Protein AF-A0A2D7EWI1-F1 (afdb_monomer_lite)

Radius of gyration: 13.29 Å; chains: 1; bounding box: 33×25×35 Å

Structure (mmCIF, N/CA/C/O backbone):
data_AF-A0A2D7EWI1-F1
#
_entry.id   AF-A0A2D7EWI1-F1
#
loop_
_atom_site.group_PDB
_atom_site.id
_atom_site.type_symbol
_atom_site.label_atom_id
_atom_site.label_alt_id
_atom_site.label_comp_id
_atom_site.label_asym_id
_atom_site.label_entity_id
_atom_site.label_seq_id
_atom_site.pdbx_PDB_ins_code
_atom_site.Cartn_x
_atom_site.Cartn_y
_atom_site.Cartn_z
_atom_site.occupancy
_atom_site.B_iso_or_equiv
_atom_site.auth_seq_id
_atom_site.auth_comp_id
_atom_site.auth_asym_id
_atom_site.auth_atom_id
_atom_site.pdbx_PDB_model_num
ATOM 1 N N . MET A 1 1 ? 2.884 6.087 19.346 1.00 45.12 1 MET A N 1
ATOM 2 C CA . MET A 1 1 ? 3.635 4.880 18.924 1.00 45.12 1 MET A CA 1
ATOM 3 C C . MET A 1 1 ? 3.061 3.555 19.449 1.00 45.12 1 MET A C 1
ATOM 5 O O . MET A 1 1 ? 2.679 2.747 18.622 1.00 45.12 1 MET A O 1
ATOM 9 N N . LYS A 1 2 ? 2.910 3.305 20.767 1.00 43.09 2 LYS A N 1
ATOM 10 C CA . LYS A 1 2 ? 2.440 1.984 21.276 1.00 43.09 2 LYS A CA 1
ATOM 11 C C . LYS A 1 2 ? 1.027 1.533 20.835 1.00 43.09 2 LYS A C 1
ATOM 13 O O . LYS A 1 2 ? 0.786 0.336 20.799 1.00 43.09 2 LYS A O 1
ATOM 18 N N . ARG A 1 3 ? 0.102 2.448 20.503 1.00 46.84 3 ARG A N 1
ATOM 19 C CA . ARG A 1 3 ? -1.271 2.098 20.063 1.00 46.84 3 ARG A CA 1
ATOM 20 C C . ARG A 1 3 ? -1.406 1.804 18.562 1.00 46.84 3 ARG A C 1
ATOM 22 O O . ARG A 1 3 ? -2.269 1.018 18.202 1.00 46.84 3 ARG A O 1
ATOM 29 N N . ALA A 1 4 ? -0.554 2.394 17.722 1.00 47.19 4 ALA A N 1
ATOM 30 C CA . ALA A 1 4 ? -0.549 2.191 16.268 1.00 47.19 4 ALA A CA 1
ATOM 31 C C . ALA A 1 4 ? -0.240 0.731 15.902 1.00 47.19 4 ALA A C 1
ATOM 33 O O . ALA A 1 4 ? -0.958 0.108 15.125 1.00 47.19 4 ALA A O 1
ATOM 34 N N . ASN A 1 5 ? 0.791 0.175 16.553 1.00 48.09 5 ASN A N 1
ATOM 35 C CA . ASN A 1 5 ? 1.219 -1.211 16.367 1.00 48.09 5 ASN A CA 1
ATOM 36 C C . ASN A 1 5 ? 0.082 -2.192 16.699 1.00 48.09 5 ASN A C 1
ATOM 38 O O . ASN A 1 5 ? -0.230 -3.050 15.888 1.00 48.09 5 ASN A O 1
ATOM 42 N N . GLY A 1 6 ? -0.620 -1.992 17.823 1.00 52.91 6 GLY A N 1
ATOM 43 C CA . GLY A 1 6 ? -1.714 -2.879 18.234 1.00 52.91 6 GLY A CA 1
ATOM 44 C C . GLY A 1 6 ? -2.932 -2.867 17.305 1.00 52.91 6 GLY A C 1
ATOM 45 O O . GLY A 1 6 ? -3.653 -3.859 17.258 1.00 52.91 6 GLY A O 1
ATOM 46 N N . PHE A 1 7 ? -3.159 -1.782 16.554 1.00 59.81 7 PHE A N 1
ATOM 47 C CA . PHE A 1 7 ? -4.254 -1.716 15.585 1.00 59.81 7 PHE A CA 1
ATOM 48 C C . PHE A 1 7 ? -3.982 -2.633 14.388 1.00 59.81 7 PHE A C 1
ATOM 50 O O . PHE A 1 7 ? -4.797 -3.496 14.097 1.00 59.81 7 PHE A O 1
ATOM 57 N N . CYS A 1 8 ? -2.823 -2.515 13.739 1.00 54.72 8 CYS A N 1
ATOM 58 C CA . CYS A 1 8 ? -2.522 -3.324 12.554 1.00 54.72 8 CYS A CA 1
ATOM 59 C C . CYS A 1 8 ? -2.079 -4.753 12.909 1.00 54.72 8 CYS A C 1
ATOM 61 O O . CYS A 1 8 ? -2.538 -5.695 12.268 1.00 54.72 8 CYS A O 1
ATOM 63 N N . GLU A 1 9 ? -1.273 -4.940 13.963 1.00 58.38 9 GLU A N 1
ATOM 64 C CA . GLU A 1 9 ? -0.846 -6.276 14.416 1.00 58.38 9 GLU A CA 1
ATOM 65 C C . GLU A 1 9 ? -2.040 -7.108 14.913 1.00 58.38 9 GLU A C 1
ATOM 67 O O . GLU A 1 9 ? -2.114 -8.297 14.630 1.00 58.38 9 GLU A O 1
ATOM 72 N N . GLY A 1 10 ? -3.003 -6.492 15.614 1.00 57.97 10 GLY A N 1
ATOM 73 C CA . GLY A 1 10 ? -4.180 -7.192 16.144 1.00 57.97 10 GLY A CA 1
ATOM 74 C C . GLY A 1 10 ? -5.346 -7.330 15.160 1.00 57.97 10 GLY A C 1
ATOM 75 O O . GLY A 1 10 ? -6.166 -8.231 15.312 1.00 57.97 10 GLY A O 1
ATOM 76 N N . PHE A 1 11 ? -5.458 -6.441 14.167 1.00 62.31 11 PHE A N 1
ATOM 77 C CA . PHE A 1 11 ? -6.562 -6.462 13.200 1.00 62.31 11 PHE A CA 1
ATOM 78 C C . PHE A 1 11 ? -6.212 -7.189 11.902 1.00 62.31 11 PHE A C 1
ATOM 80 O O . PHE A 1 11 ? -7.108 -7.780 11.300 1.00 62.31 11 PHE A O 1
ATOM 87 N N . LEU A 1 12 ? -4.957 -7.132 11.449 1.00 63.66 12 LEU A N 1
ATOM 88 C CA . LEU A 1 12 ? -4.524 -7.716 10.173 1.00 63.66 12 LEU A CA 1
ATOM 89 C C . LEU A 1 12 ? -3.523 -8.867 10.342 1.00 63.66 12 LEU A C 1
ATOM 91 O O . LEU A 1 12 ? -3.285 -9.567 9.369 1.00 63.66 12 LEU A O 1
ATOM 95 N N . GLU A 1 13 ? -2.969 -9.078 11.543 1.00 69.38 13 GLU A N 1
ATOM 96 C CA . GLU A 1 13 ? -1.981 -10.135 11.841 1.00 69.38 13 GLU A CA 1
ATOM 97 C C . GLU A 1 13 ? -0.705 -10.068 10.972 1.00 69.38 13 GLU A C 1
ATOM 99 O O . GLU A 1 13 ? -0.020 -11.068 10.765 1.00 69.38 13 GLU A O 1
ATOM 104 N N . LEU A 1 14 ? -0.351 -8.874 10.479 1.00 69.06 14 LEU A N 1
ATOM 105 C CA . LEU A 1 14 ? 0.790 -8.673 9.577 1.00 69.06 14 LEU A CA 1
ATOM 106 C C . LEU A 1 14 ? 2.075 -8.265 10.310 1.00 69.06 14 LEU A C 1
ATOM 108 O O . LEU A 1 14 ? 2.021 -7.454 11.243 1.00 69.06 14 LEU A O 1
ATOM 112 N N . PRO A 1 15 ? 3.251 -8.742 9.855 1.00 70.94 15 PRO A N 1
ATOM 113 C CA . PRO A 1 15 ? 4.535 -8.284 10.367 1.00 70.94 15 PRO A CA 1
ATOM 114 C C . PRO A 1 15 ? 4.872 -6.867 9.874 1.00 70.94 15 PRO A C 1
ATOM 116 O O . PRO A 1 15 ? 4.549 -6.475 8.753 1.00 70.94 15 PRO A O 1
ATOM 119 N N . ILE A 1 16 ? 5.587 -6.105 10.705 1.00 79.81 16 ILE A N 1
ATOM 120 C CA . ILE A 1 16 ? 6.109 -4.778 10.345 1.00 79.81 16 ILE A CA 1
ATOM 121 C C . ILE A 1 16 ? 7.406 -4.933 9.554 1.00 79.81 16 ILE A C 1
ATOM 123 O O . ILE A 1 16 ? 8.352 -5.559 10.033 1.00 79.81 16 ILE A O 1
ATOM 127 N N . CYS A 1 17 ? 7.472 -4.307 8.380 1.00 82.25 17 CYS A N 1
ATOM 128 C CA . CYS A 1 17 ? 8.604 -4.412 7.457 1.00 82.25 17 CYS A CA 1
ATOM 129 C C . CYS A 1 17 ? 9.549 -3.208 7.549 1.00 82.25 17 CYS A C 1
ATOM 131 O O . CYS A 1 17 ? 10.763 -3.369 7.453 1.00 82.25 17 CYS A O 1
ATOM 133 N N . ALA A 1 18 ? 9.010 -2.004 7.774 1.00 83.12 18 ALA A N 1
ATOM 134 C CA . ALA A 1 18 ? 9.798 -0.781 7.934 1.00 83.12 18 ALA A CA 1
ATOM 135 C C . ALA A 1 18 ? 9.062 0.286 8.765 1.00 83.12 18 ALA A C 1
ATOM 137 O O . ALA A 1 18 ? 7.852 0.209 8.992 1.00 83.12 18 ALA A O 1
ATOM 138 N N . ARG A 1 19 ? 9.805 1.306 9.218 1.00 83.38 19 ARG A N 1
ATOM 139 C CA . ARG A 1 19 ? 9.284 2.504 9.898 1.00 83.38 19 ARG A CA 1
ATOM 140 C C . ARG A 1 19 ? 10.047 3.744 9.440 1.00 83.38 19 ARG A C 1
ATOM 142 O O . ARG A 1 19 ? 11.269 3.686 9.332 1.00 83.38 19 ARG A O 1
ATOM 149 N N . MET A 1 20 ? 9.344 4.856 9.240 1.00 80.81 20 MET A N 1
ATOM 150 C CA . MET A 1 20 ? 9.940 6.152 8.900 1.00 80.81 20 MET A CA 1
ATOM 151 C C . MET A 1 20 ? 9.133 7.278 9.548 1.00 80.81 20 MET A C 1
ATOM 153 O O . MET A 1 20 ? 7.978 7.452 9.189 1.00 80.81 20 MET A O 1
ATOM 157 N N . ASP A 1 21 ? 9.719 8.024 10.490 1.00 83.75 21 ASP A N 1
ATOM 158 C CA . ASP A 1 21 ? 9.080 9.106 11.261 1.00 83.75 21 ASP A CA 1
ATOM 159 C C . ASP A 1 21 ? 7.645 8.787 11.736 1.00 83.75 21 ASP A C 1
ATOM 161 O O . ASP A 1 21 ? 7.457 8.157 12.780 1.00 83.75 21 ASP A O 1
ATOM 165 N N . THR A 1 22 ? 6.633 9.209 10.970 1.00 80.44 22 THR A N 1
ATOM 166 C CA . THR A 1 22 ? 5.193 9.047 11.236 1.00 80.44 22 THR A CA 1
ATOM 167 C C . THR A 1 22 ? 4.518 7.956 10.391 1.00 80.44 22 THR A C 1
ATOM 169 O O . THR A 1 22 ? 3.293 7.860 10.394 1.00 80.44 22 THR A O 1
ATOM 172 N N . MET A 1 23 ? 5.290 7.131 9.678 1.00 81.25 23 MET A N 1
ATOM 173 C CA . MET A 1 23 ? 4.828 6.077 8.770 1.00 81.25 23 MET A CA 1
ATOM 174 C C . MET A 1 23 ? 5.293 4.691 9.234 1.00 81.25 23 MET A C 1
ATOM 176 O O . MET A 1 23 ? 6.457 4.492 9.603 1.00 81.25 23 MET A O 1
ATOM 180 N N . THR A 1 24 ? 4.391 3.709 9.187 1.00 84.88 24 THR A N 1
ATOM 181 C CA . THR A 1 24 ? 4.710 2.285 9.395 1.00 84.88 24 THR A CA 1
ATOM 182 C C . THR A 1 24 ? 4.285 1.468 8.178 1.00 84.88 24 THR A C 1
ATOM 184 O O . THR A 1 24 ? 3.176 1.647 7.679 1.00 84.88 24 THR A O 1
ATOM 187 N N . PHE A 1 25 ? 5.166 0.569 7.735 1.00 79.38 25 PHE A N 1
ATOM 188 C CA . PHE A 1 25 ? 4.992 -0.238 6.527 1.00 79.38 25 PHE A CA 1
ATOM 189 C C . PHE A 1 25 ? 4.805 -1.714 6.883 1.00 79.38 25 PHE A C 1
ATOM 191 O O . PHE A 1 25 ? 5.580 -2.266 7.676 1.00 79.38 25 PHE A O 1
ATOM 198 N N . PHE A 1 26 ? 3.812 -2.348 6.262 1.00 81.69 26 PHE A N 1
ATOM 199 C CA . PHE A 1 26 ? 3.505 -3.775 6.387 1.00 81.69 26 PHE A CA 1
ATOM 200 C C . PHE A 1 26 ? 3.436 -4.415 4.996 1.00 81.69 26 PHE A C 1
ATOM 202 O O . PHE A 1 26 ? 2.958 -3.780 4.055 1.00 81.69 26 PHE A O 1
ATOM 209 N N . SER A 1 27 ? 3.858 -5.676 4.884 1.00 74.06 27 SER A N 1
ATOM 210 C CA . SER A 1 27 ? 3.841 -6.441 3.631 1.00 74.06 27 SER A CA 1
ATOM 211 C C . SER A 1 27 ? 3.174 -7.802 3.807 1.00 74.06 27 SER A C 1
ATOM 213 O O . SER A 1 27 ? 3.360 -8.455 4.836 1.00 74.06 27 SER A O 1
ATOM 215 N N . PHE A 1 28 ? 2.448 -8.245 2.778 1.00 71.44 28 PHE A N 1
ATOM 216 C CA . PHE A 1 28 ? 1.912 -9.611 2.678 1.00 71.44 28 PHE A CA 1
ATOM 217 C C . PHE A 1 28 ? 2.888 -10.609 2.008 1.00 71.44 28 PHE A C 1
ATOM 219 O O . PHE A 1 28 ? 2.616 -11.806 1.964 1.00 71.44 28 PHE A O 1
ATOM 226 N N . GLY A 1 29 ? 4.048 -10.163 1.508 1.00 65.88 29 GLY A N 1
ATOM 227 C CA . GLY A 1 29 ? 5.041 -11.034 0.857 1.00 65.88 29 GLY A CA 1
ATOM 228 C C . GLY A 1 29 ? 4.749 -11.375 -0.617 1.00 65.88 29 GLY A C 1
ATOM 229 O O . GLY A 1 29 ? 3.984 -10.693 -1.295 1.00 65.88 29 GLY A O 1
ATOM 230 N N . SER A 1 30 ? 5.414 -12.415 -1.143 1.00 58.66 30 SER A N 1
ATOM 231 C CA . SER A 1 30 ? 5.647 -12.644 -2.585 1.00 58.66 30 SER A CA 1
ATOM 232 C C . SER A 1 30 ? 4.687 -13.620 -3.298 1.00 58.66 30 SER A C 1
ATOM 234 O O . SER A 1 30 ? 5.036 -14.207 -4.325 1.00 58.66 30 SER A O 1
ATOM 236 N N . HIS A 1 31 ? 3.451 -13.781 -2.821 1.00 57.44 31 HIS A N 1
ATOM 237 C CA . HIS A 1 31 ? 2.441 -14.634 -3.471 1.00 57.44 31 HIS A CA 1
ATOM 238 C C . HIS A 1 31 ? 1.384 -13.809 -4.221 1.00 57.44 31 HIS A C 1
ATOM 240 O O . HIS A 1 31 ? 0.262 -13.668 -3.755 1.00 57.44 31 HIS A O 1
ATOM 246 N N . TYR A 1 32 ? 1.742 -13.283 -5.395 1.00 58.75 32 TYR A N 1
ATOM 247 C CA . TYR A 1 32 ? 1.021 -12.222 -6.124 1.00 58.75 32 TYR A CA 1
ATOM 248 C C . TYR A 1 32 ? -0.517 -12.355 -6.211 1.00 58.75 32 TYR A C 1
ATOM 250 O O . TYR A 1 32 ? -1.230 -11.414 -5.861 1.00 58.75 32 TYR A O 1
ATOM 258 N N . ASP A 1 33 ? -1.047 -13.513 -6.622 1.00 56.28 33 ASP A N 1
ATOM 259 C CA . ASP A 1 33 ? -2.500 -13.680 -6.809 1.00 56.28 33 ASP A CA 1
ATOM 260 C C . ASP A 1 33 ? -3.266 -13.766 -5.478 1.00 56.28 33 ASP A C 1
ATOM 262 O O . ASP A 1 33 ? -4.348 -13.191 -5.338 1.00 56.28 33 ASP A O 1
ATOM 266 N N . PHE A 1 34 ? -2.690 -14.436 -4.475 1.00 62.38 34 PHE A N 1
ATOM 267 C CA . PHE A 1 34 ? -3.242 -14.453 -3.117 1.00 62.38 34 PHE A CA 1
ATOM 268 C C . PHE A 1 34 ? -3.112 -13.075 -2.461 1.00 62.38 34 PHE A C 1
ATOM 270 O O . PHE A 1 34 ? -4.054 -12.600 -1.834 1.00 62.38 34 PHE A O 1
ATOM 277 N N . ALA A 1 35 ? -2.002 -12.385 -2.710 1.00 72.88 35 ALA A N 1
ATOM 278 C CA . ALA A 1 35 ? -1.680 -11.095 -2.126 1.00 72.88 35 ALA A CA 1
ATOM 279 C C . ALA A 1 35 ? -2.626 -9.974 -2.609 1.00 72.88 35 ALA 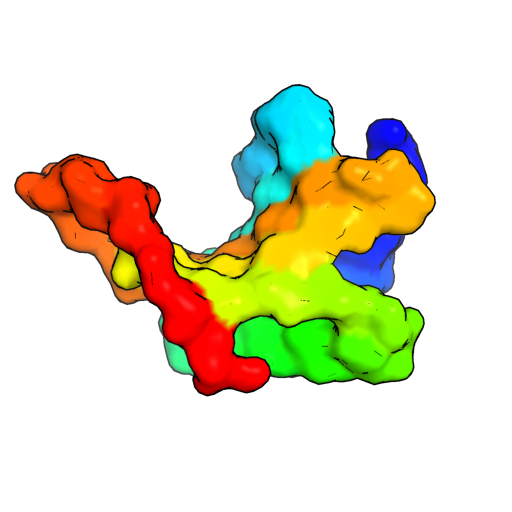A C 1
ATOM 281 O O . ALA A 1 35 ? -3.030 -9.128 -1.814 1.00 72.88 35 ALA A O 1
ATOM 282 N N . ILE A 1 36 ? -3.074 -9.977 -3.876 1.00 82.19 36 ILE A N 1
ATOM 283 C CA . ILE A 1 36 ? -4.113 -9.032 -4.347 1.00 82.19 36 ILE A CA 1
ATOM 284 C C . ILE A 1 36 ? -5.457 -9.283 -3.653 1.00 82.19 36 ILE A C 1
ATOM 286 O O . ILE A 1 36 ? -6.156 -8.330 -3.295 1.00 82.19 36 ILE A O 1
ATOM 290 N N . ALA A 1 37 ? -5.843 -10.549 -3.482 1.00 83.44 37 ALA A N 1
ATOM 291 C CA . ALA A 1 37 ? -7.082 -10.902 -2.796 1.00 83.44 37 ALA A CA 1
ATOM 292 C C . ALA A 1 37 ? -7.032 -10.499 -1.312 1.00 83.44 37 ALA A C 1
ATOM 294 O O . ALA A 1 37 ? -8.010 -9.960 -0.793 1.00 83.44 37 ALA A O 1
ATOM 295 N N . GLU A 1 38 ? -5.885 -10.680 -0.657 1.00 83.12 38 GLU A N 1
ATOM 296 C CA . GLU A 1 38 ? -5.635 -10.216 0.710 1.00 83.12 38 GLU A CA 1
ATOM 297 C C . GLU A 1 38 ? -5.688 -8.691 0.818 1.00 83.12 38 GLU A C 1
ATOM 299 O O . GLU A 1 38 ? -6.323 -8.165 1.733 1.00 83.12 38 GLU A O 1
ATOM 304 N N . LEU A 1 39 ? -5.124 -7.967 -0.154 1.00 88.44 39 LEU A N 1
ATOM 305 C CA . LEU A 1 39 ? -5.192 -6.507 -0.194 1.00 88.44 39 LEU A CA 1
ATOM 306 C C . LEU A 1 39 ? -6.646 -6.020 -0.345 1.00 88.44 39 LEU A C 1
ATOM 308 O O . LEU A 1 39 ? -7.086 -5.127 0.380 1.00 88.44 39 LEU A O 1
ATOM 312 N N . ARG A 1 40 ? -7.443 -6.657 -1.216 1.00 90.50 40 ARG A N 1
ATOM 313 C CA . ARG A 1 40 ? -8.891 -6.386 -1.342 1.00 90.50 40 ARG A CA 1
ATOM 314 C C . ARG A 1 40 ? -9.653 -6.685 -0.054 1.00 90.50 40 ARG A C 1
ATOM 316 O O . ARG A 1 40 ? -10.489 -5.884 0.366 1.00 90.50 40 ARG A O 1
ATOM 323 N N . ALA A 1 41 ? -9.362 -7.815 0.587 1.00 89.31 41 ALA A N 1
ATOM 324 C CA . ALA A 1 41 ? -9.991 -8.197 1.846 1.00 89.31 41 ALA A CA 1
ATOM 325 C C . ALA A 1 41 ? -9.658 -7.197 2.965 1.00 89.31 41 ALA A C 1
ATOM 327 O O . ALA A 1 41 ? -10.558 -6.767 3.689 1.00 89.31 41 ALA A O 1
ATOM 328 N N . ALA A 1 42 ? -8.396 -6.768 3.068 1.00 89.12 42 ALA A N 1
ATOM 329 C CA . ALA A 1 42 ? -7.961 -5.749 4.018 1.00 89.12 42 ALA A CA 1
ATOM 330 C C . ALA A 1 42 ? -8.688 -4.419 3.785 1.00 89.12 42 ALA A C 1
ATOM 332 O O . ALA A 1 42 ? -9.242 -3.861 4.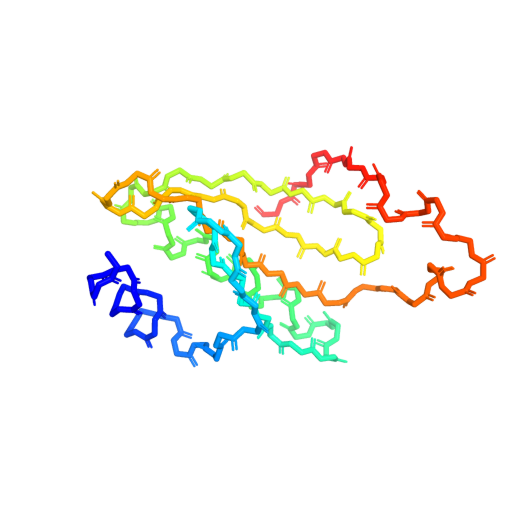733 1.00 89.12 42 ALA A O 1
ATOM 333 N N . LYS A 1 43 ? -8.773 -3.957 2.529 1.00 92.62 43 LYS A N 1
ATOM 334 C CA . LYS A 1 43 ? -9.534 -2.754 2.163 1.00 92.62 43 LYS A CA 1
ATOM 335 C C . LYS A 1 43 ? -10.995 -2.856 2.601 1.00 92.62 43 LYS A C 1
ATOM 337 O O . LYS A 1 43 ? -11.465 -1.992 3.334 1.00 92.62 43 LYS A O 1
ATOM 342 N N . SER A 1 44 ? -11.686 -3.939 2.240 1.00 92.62 44 SER A N 1
ATOM 343 C CA . SER A 1 44 ? -13.091 -4.138 2.618 1.00 92.62 44 SER A CA 1
ATOM 344 C C . SER A 1 44 ? -13.291 -4.160 4.137 1.00 92.62 44 SER A C 1
ATOM 346 O O . SER A 1 44 ? -14.286 -3.629 4.631 1.00 92.62 44 SER A O 1
ATOM 348 N N . LYS A 1 45 ? -12.353 -4.748 4.887 1.00 89.88 45 LYS A N 1
ATOM 349 C CA . LYS A 1 45 ? -12.403 -4.803 6.352 1.00 89.88 45 LYS A CA 1
ATOM 350 C C . LYS A 1 45 ? -12.226 -3.417 6.982 1.00 89.88 45 LYS A C 1
ATOM 352 O O . LYS A 1 45 ? -12.922 -3.100 7.943 1.00 89.88 45 LYS A O 1
ATOM 357 N N . LEU A 1 46 ? -11.315 -2.605 6.442 1.00 90.38 46 LEU A N 1
ATOM 358 C CA . LEU A 1 46 ? -11.045 -1.234 6.887 1.00 90.38 46 LEU A CA 1
ATOM 359 C C . LEU A 1 46 ? -12.223 -0.300 6.573 1.00 90.38 46 LEU A C 1
ATOM 361 O O . LEU A 1 46 ? -12.731 0.375 7.467 1.00 90.38 46 LEU A O 1
ATOM 365 N N . GLU A 1 47 ? -12.724 -0.333 5.339 1.00 90.81 47 GLU A N 1
ATOM 366 C CA . GLU A 1 47 ? -13.899 0.446 4.929 1.00 90.81 47 GLU A CA 1
ATOM 367 C C . GLU A 1 47 ? -15.147 0.031 5.725 1.00 90.81 47 GLU A C 1
ATOM 369 O O . GLU A 1 47 ? -15.933 0.880 6.143 1.00 90.81 47 GLU A O 1
ATOM 374 N N . GLY A 1 48 ? -15.295 -1.265 6.028 1.00 91.00 48 GLY A N 1
ATOM 375 C CA . GLY A 1 48 ? -16.389 -1.798 6.844 1.00 91.00 48 GLY A CA 1
ATOM 376 C C . GLY A 1 48 ? -16.419 -1.284 8.289 1.00 91.00 48 GLY A C 1
ATOM 377 O O . GLY A 1 48 ? -17.476 -1.309 8.917 1.00 91.00 48 GLY A O 1
ATOM 378 N N . VAL A 1 49 ? -15.294 -0.784 8.813 1.00 89.56 49 VAL A N 1
ATOM 379 C CA . VAL A 1 49 ? -15.217 -0.116 10.127 1.00 89.56 49 VAL A CA 1
ATOM 380 C C . VAL A 1 49 ? -15.123 1.412 10.015 1.00 89.56 49 VAL A C 1
ATOM 382 O O . VAL A 1 49 ? -14.871 2.085 11.013 1.00 89.56 49 VAL A O 1
ATOM 385 N N . GLY A 1 50 ? -15.355 1.968 8.821 1.00 89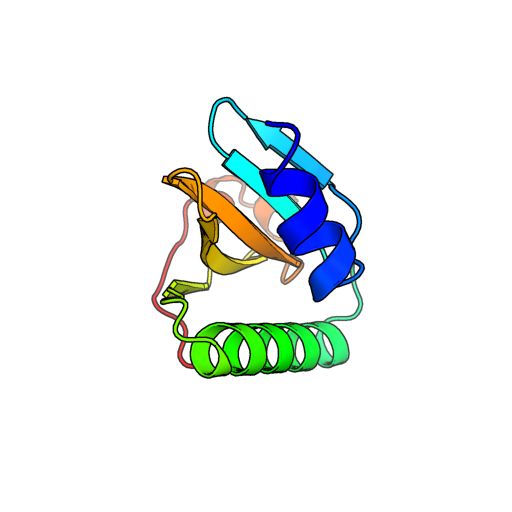.38 50 GLY A N 1
ATOM 386 C CA . GLY A 1 50 ? -15.393 3.409 8.568 1.00 89.38 50 GLY A CA 1
ATOM 387 C C . GLY A 1 50 ? -14.025 4.070 8.388 1.00 89.38 50 GLY A C 1
ATOM 388 O O . GLY A 1 50 ? -13.928 5.289 8.519 1.00 89.38 50 GLY A O 1
ATOM 389 N N . ILE A 1 51 ? -12.972 3.297 8.112 1.00 89.19 51 ILE A N 1
ATOM 390 C CA . ILE A 1 51 ? -11.642 3.835 7.809 1.00 89.19 51 ILE A CA 1
ATOM 391 C C . ILE A 1 51 ? -11.540 4.076 6.306 1.00 89.19 51 ILE A C 1
ATOM 393 O O . ILE A 1 51 ? -11.738 3.161 5.509 1.00 89.19 51 ILE A O 1
ATOM 397 N N . GLU A 1 52 ? -11.213 5.309 5.927 1.00 91.00 52 GLU A N 1
ATOM 398 C CA . GLU A 1 52 ? -10.952 5.670 4.537 1.00 91.00 52 GLU A CA 1
ATOM 399 C C . GLU A 1 52 ? -9.600 5.113 4.080 1.00 91.00 52 GLU A C 1
ATOM 401 O O . GLU A 1 52 ? -8.599 5.184 4.801 1.00 91.00 52 GLU A O 1
ATOM 406 N N . VAL A 1 53 ? -9.580 4.555 2.870 1.00 93.94 53 VAL A N 1
ATOM 407 C CA . VAL A 1 53 ? -8.406 3.905 2.293 1.00 93.94 53 VAL A CA 1
ATOM 408 C C . VAL A 1 53 ? -8.194 4.390 0.863 1.00 93.94 53 VAL A C 1
ATOM 410 O O . VAL A 1 53 ? -9.102 4.340 0.035 1.00 93.94 53 VAL A O 1
ATOM 413 N N . ASN A 1 54 ? -6.965 4.798 0.550 1.00 94.81 54 ASN A N 1
ATOM 414 C CA . ASN A 1 54 ? -6.534 5.152 -0.799 1.00 94.81 54 ASN A CA 1
ATOM 415 C C . ASN A 1 54 ? -5.711 4.015 -1.407 1.00 94.81 54 ASN A C 1
ATOM 417 O O . ASN A 1 54 ? -4.638 3.688 -0.907 1.00 94.81 54 ASN A O 1
ATOM 421 N N . ALA A 1 55 ? -6.199 3.429 -2.498 1.00 95.12 55 ALA A N 1
ATOM 422 C CA . ALA A 1 55 ? -5.511 2.357 -3.210 1.00 95.12 55 ALA A CA 1
ATOM 423 C C . ALA A 1 55 ? -4.667 2.911 -4.369 1.00 95.12 55 ALA A C 1
ATOM 425 O O . ALA A 1 55 ? -5.180 3.643 -5.222 1.00 95.12 55 ALA A O 1
ATOM 426 N N . ILE A 1 56 ? -3.381 2.551 -4.403 1.00 95.19 56 ILE A N 1
ATOM 427 C CA . ILE A 1 56 ? -2.390 3.053 -5.364 1.00 95.19 56 ILE A CA 1
ATOM 428 C C . ILE A 1 56 ? -1.596 1.892 -5.978 1.00 95.19 56 ILE A C 1
ATOM 430 O O . ILE A 1 56 ? -1.190 0.951 -5.297 1.00 95.19 56 ILE A O 1
ATOM 434 N N . ASP A 1 57 ? -1.371 1.970 -7.285 1.00 92.81 57 ASP A N 1
ATOM 435 C CA . ASP A 1 57 ? -0.512 1.096 -8.071 1.00 92.81 57 ASP A CA 1
ATOM 436 C C . ASP A 1 57 ? 0.836 1.783 -8.327 1.00 92.81 57 ASP A C 1
ATOM 438 O O . ASP A 1 57 ? 0.925 2.738 -9.103 1.00 92.81 57 ASP A O 1
ATOM 442 N N . HIS A 1 58 ? 1.897 1.271 -7.703 1.00 89.50 58 HIS A N 1
ATOM 443 C CA . HIS A 1 58 ? 3.265 1.749 -7.904 1.00 89.50 58 HIS A CA 1
ATOM 444 C C . HIS A 1 58 ? 4.027 0.985 -8.995 1.00 89.50 58 HIS A C 1
ATOM 446 O O . HIS A 1 58 ? 5.222 1.203 -9.176 1.00 89.50 58 HIS A O 1
ATOM 452 N N . LYS A 1 59 ? 3.379 0.062 -9.721 1.00 86.56 59 LYS A N 1
ATOM 453 C CA . LYS A 1 59 ? 3.960 -0.966 -10.614 1.00 86.56 59 LYS A CA 1
ATOM 454 C C . LYS A 1 59 ? 4.893 -1.964 -9.929 1.00 86.56 59 LYS A C 1
ATOM 456 O O . LYS A 1 59 ? 4.805 -3.154 -10.220 1.00 86.56 59 LYS A O 1
ATOM 461 N N . VAL A 1 60 ? 5.767 -1.492 -9.047 1.00 88.69 60 VAL A N 1
ATOM 462 C CA . VAL A 1 60 ? 6.663 -2.302 -8.213 1.00 88.69 60 VAL A CA 1
ATOM 463 C C . VAL A 1 60 ? 5.931 -2.879 -7.006 1.00 88.69 60 VAL A C 1
ATOM 465 O O . VAL A 1 60 ? 6.189 -4.018 -6.630 1.00 88.69 60 VAL A O 1
ATOM 468 N N . THR A 1 61 ? 4.953 -2.146 -6.472 1.00 91.00 61 THR A N 1
ATOM 469 C CA . THR A 1 61 ? 4.062 -2.575 -5.390 1.00 91.00 61 THR A CA 1
ATOM 470 C C . THR A 1 61 ? 2.616 -2.196 -5.699 1.00 91.00 61 THR A C 1
ATOM 472 O O . THR A 1 61 ? 2.349 -1.322 -6.530 1.00 91.00 61 THR A O 1
ATOM 475 N N . LYS A 1 62 ? 1.668 -2.860 -5.035 1.00 92.06 62 LYS A N 1
ATOM 476 C CA . LYS A 1 62 ? 0.295 -2.356 -4.892 1.00 92.06 62 LYS A CA 1
ATOM 477 C C . LYS A 1 62 ? 0.071 -2.017 -3.431 1.00 92.06 62 LYS A C 1
ATOM 479 O O . LYS A 1 62 ? 0.359 -2.860 -2.582 1.00 92.06 62 LYS A O 1
ATOM 484 N N . SER A 1 63 ? -0.452 -0.829 -3.163 1.00 93.44 63 SER A N 1
ATOM 485 C CA . SER A 1 63 ? -0.493 -0.275 -1.814 1.00 93.44 63 SER A CA 1
ATOM 486 C C . SER A 1 63 ? -1.876 0.250 -1.440 1.00 93.44 63 SER A C 1
ATOM 488 O O . SER A 1 63 ? -2.628 0.752 -2.278 1.00 93.44 63 SER A O 1
ATOM 490 N N . LEU A 1 64 ? -2.196 0.149 -0.153 1.00 93.94 64 LEU A N 1
ATOM 491 C CA . LEU A 1 64 ? -3.299 0.827 0.515 1.00 93.94 64 LEU A CA 1
ATOM 492 C C . LEU A 1 64 ? -2.723 1.826 1.515 1.00 93.94 64 LEU A C 1
ATOM 494 O O . LEU A 1 64 ? -1.977 1.441 2.417 1.00 93.94 64 LEU A O 1
ATOM 498 N N . TYR A 1 65 ? -3.120 3.085 1.384 1.00 93.56 65 TYR A N 1
ATOM 499 C CA . TYR A 1 65 ? -2.750 4.164 2.288 1.00 93.56 65 TYR A CA 1
ATOM 500 C C . TYR A 1 65 ? -3.934 4.566 3.158 1.00 93.56 65 TYR A C 1
ATOM 502 O O . TYR A 1 65 ? -5.034 4.800 2.656 1.00 93.56 65 TYR A O 1
ATOM 510 N N . LEU A 1 66 ? -3.692 4.678 4.460 1.00 93.25 66 LEU A N 1
ATOM 511 C CA . LEU A 1 66 ? -4.686 5.059 5.457 1.00 93.25 66 LEU A CA 1
ATOM 512 C C . LEU A 1 66 ? -4.024 5.787 6.633 1.00 93.25 66 LEU A C 1
ATOM 514 O O . LEU A 1 66 ? -2.798 5.823 6.752 1.00 93.25 66 LEU A O 1
ATOM 518 N N . SER A 1 67 ? -4.843 6.347 7.520 1.00 91.19 67 SER A N 1
ATOM 519 C CA . SER A 1 67 ? -4.381 6.911 8.789 1.00 91.19 67 SER A CA 1
ATOM 520 C C . SER A 1 67 ? -4.764 6.012 9.960 1.00 91.19 67 SER A C 1
ATOM 522 O O . SER A 1 67 ? -5.891 5.523 10.041 1.00 91.19 67 SER A O 1
ATOM 524 N N . ASP A 1 68 ? -3.835 5.810 10.893 1.00 85.56 68 ASP A N 1
ATOM 525 C CA . ASP A 1 68 ? -4.145 5.182 12.174 1.00 85.56 68 ASP A CA 1
ATOM 526 C C . ASP A 1 68 ? -4.973 6.135 13.071 1.00 85.56 68 ASP A C 1
ATOM 528 O O . ASP A 1 68 ? -5.055 7.341 12.809 1.00 85.56 68 ASP A O 1
ATOM 532 N N . PRO A 1 69 ? -5.547 5.650 14.190 1.00 83.69 69 PRO A N 1
ATOM 533 C CA . PRO A 1 69 ? -6.319 6.495 15.107 1.00 83.69 69 PRO A CA 1
ATOM 534 C C . PRO A 1 69 ? -5.541 7.650 15.765 1.00 83.69 69 PRO A C 1
ATOM 536 O O . PRO A 1 69 ? -6.142 8.496 16.422 1.00 83.69 69 PRO A O 1
ATOM 539 N N . ASN A 1 70 ? -4.212 7.674 15.651 1.00 83.69 70 ASN A N 1
ATOM 540 C CA . ASN A 1 70 ? -3.356 8.747 16.155 1.00 83.69 70 ASN A CA 1
ATOM 541 C C . ASN A 1 70 ? -2.942 9.736 15.046 1.00 83.69 70 ASN 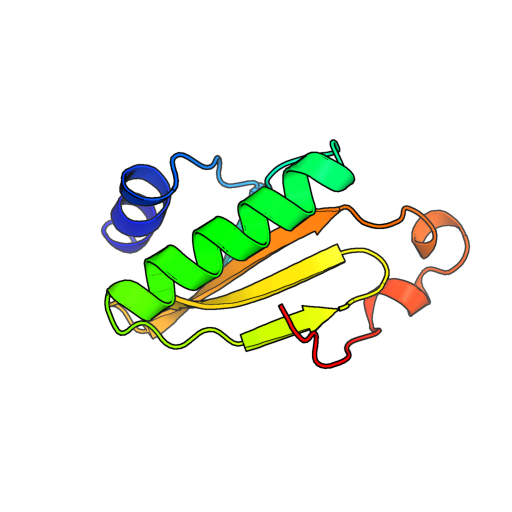A C 1
ATOM 543 O O . ASN A 1 70 ? -2.154 10.637 15.325 1.00 83.69 70 ASN A O 1
ATOM 547 N N . GLY A 1 71 ? -3.434 9.567 13.814 1.00 85.50 71 GLY A N 1
ATOM 548 C CA . GLY A 1 71 ? -3.079 10.394 12.660 1.00 85.50 71 GLY A CA 1
ATOM 549 C C . GLY A 1 71 ? -1.757 10.017 11.983 1.00 85.50 71 GLY A C 1
ATOM 550 O O . GLY A 1 71 ? -1.272 10.777 11.149 1.00 85.50 71 GLY A O 1
ATOM 551 N N . ASN A 1 72 ? -1.155 8.873 12.323 1.00 87.88 72 ASN A N 1
ATOM 552 C CA . ASN A 1 72 ? 0.030 8.363 11.631 1.00 87.88 72 ASN A CA 1
ATOM 553 C C . ASN A 1 72 ? -0.368 7.752 10.289 1.00 87.88 72 ASN A C 1
ATOM 555 O O . ASN A 1 72 ? -1.405 7.096 10.192 1.00 87.88 72 ASN A O 1
ATOM 559 N N . GLY A 1 73 ? 0.486 7.905 9.281 1.00 88.62 73 GLY A N 1
ATOM 560 C CA . GLY A 1 73 ? 0.315 7.202 8.017 1.00 88.62 73 GLY A CA 1
ATOM 561 C C . GLY A 1 73 ? 0.592 5.709 8.187 1.00 88.62 73 GLY A C 1
ATOM 562 O O . GLY A 1 73 ? 1.528 5.306 8.885 1.00 88.62 73 GLY A O 1
ATOM 563 N N . VAL A 1 74 ? -0.219 4.881 7.542 1.00 91.56 74 VAL A N 1
ATOM 564 C CA . VAL A 1 74 ? 0.026 3.447 7.407 1.00 91.56 74 VAL A CA 1
ATOM 565 C C . VAL A 1 74 ? -0.032 3.092 5.932 1.00 91.56 74 VAL A C 1
ATOM 567 O O . VAL A 1 74 ? -0.947 3.512 5.223 1.00 91.56 74 VAL A O 1
ATOM 570 N N . GLU A 1 75 ? 0.942 2.297 5.500 1.00 92.25 75 GLU A N 1
ATOM 571 C CA . GLU A 1 75 ? 0.951 1.666 4.187 1.00 92.25 75 GLU A CA 1
ATOM 572 C C . GLU A 1 75 ? 0.900 0.145 4.347 1.00 92.25 75 GLU A C 1
ATOM 574 O O . GLU A 1 75 ? 1.749 -0.459 5.012 1.00 92.25 75 GLU A O 1
ATOM 579 N N . LEU A 1 76 ? -0.100 -0.468 3.714 1.00 90.88 76 LEU A N 1
ATOM 580 C CA . LEU A 1 76 ? -0.160 -1.910 3.493 1.00 90.88 76 LEU A CA 1
ATOM 581 C C . LEU A 1 76 ? 0.189 -2.162 2.035 1.00 90.88 76 LEU A C 1
ATOM 583 O O . LEU A 1 76 ? -0.503 -1.633 1.166 1.00 90.88 76 LEU A O 1
ATOM 587 N N . HIS A 1 77 ? 1.213 -2.963 1.756 1.00 89.88 77 HIS A N 1
ATOM 588 C CA . HIS A 1 77 ? 1.619 -3.218 0.379 1.00 89.88 77 HIS A CA 1
ATOM 589 C C . HIS A 1 77 ? 1.841 -4.696 0.074 1.00 89.88 77 HIS A C 1
ATOM 591 O O . HIS A 1 77 ? 2.038 -5.533 0.956 1.00 89.88 77 HIS A O 1
ATOM 597 N N . ILE A 1 78 ? 1.824 -5.001 -1.217 1.00 89.00 78 ILE A N 1
ATOM 598 C CA . ILE A 1 78 ? 2.277 -6.275 -1.770 1.00 89.00 78 ILE A CA 1
ATOM 599 C C . ILE A 1 78 ? 3.316 -6.003 -2.846 1.00 89.00 78 ILE A C 1
ATOM 601 O O . ILE A 1 78 ? 3.237 -4.988 -3.546 1.00 89.00 78 ILE A O 1
ATOM 605 N N . ASP A 1 79 ? 4.260 -6.921 -3.002 1.00 87.44 79 ASP A N 1
ATOM 606 C CA . ASP A 1 79 ? 5.251 -6.830 -4.067 1.00 87.44 79 ASP A CA 1
ATOM 607 C C . ASP A 1 79 ? 4.621 -7.260 -5.391 1.00 87.44 79 ASP A C 1
ATOM 609 O O . ASP A 1 79 ? 3.970 -8.302 -5.485 1.00 87.44 79 ASP A O 1
ATOM 613 N N . ALA A 1 80 ? 4.804 -6.437 -6.421 1.00 86.00 80 ALA A N 1
ATOM 614 C CA . ALA A 1 80 ? 4.226 -6.651 -7.740 1.00 86.00 80 ALA A CA 1
ATOM 615 C C . ALA A 1 80 ? 5.260 -6.876 -8.837 1.00 86.00 80 ALA A C 1
ATOM 617 O O . ALA A 1 80 ? 4.982 -7.586 -9.803 1.00 86.00 80 ALA A O 1
ATOM 618 N N . SER A 1 81 ? 6.441 -6.273 -8.713 1.00 86.19 81 SER A N 1
ATOM 619 C CA . SER A 1 81 ? 7.504 -6.415 -9.701 1.00 86.19 81 SER A CA 1
ATOM 620 C C . SER A 1 81 ? 8.861 -6.007 -9.141 1.00 86.19 81 SER A C 1
ATOM 622 O O . SER A 1 81 ? 8.986 -5.032 -8.404 1.00 86.19 81 SER A O 1
ATOM 624 N N . ASP A 1 82 ? 9.898 -6.697 -9.610 1.00 88.25 82 ASP A N 1
ATOM 625 C CA . ASP A 1 82 ? 11.306 -6.393 -9.353 1.00 88.25 82 ASP A CA 1
ATOM 626 C C . ASP A 1 82 ? 11.944 -5.494 -10.431 1.00 88.25 82 ASP A C 1
ATOM 628 O O . ASP A 1 82 ? 13.167 -5.334 -10.463 1.00 88.25 82 ASP A O 1
ATOM 632 N N . CYS A 1 83 ? 11.150 -4.904 -11.335 1.00 86.94 83 CYS A N 1
ATOM 633 C CA . CYS A 1 83 ? 11.671 -4.112 -12.459 1.00 86.94 83 CYS A CA 1
ATOM 634 C C . CYS A 1 83 ? 12.552 -2.931 -12.028 1.00 86.94 83 CYS A C 1
ATOM 636 O O . CYS A 1 83 ? 13.436 -2.534 -12.782 1.00 86.94 83 CYS A O 1
ATOM 638 N N . TRP A 1 84 ? 12.396 -2.439 -10.796 1.00 87.94 84 TRP A N 1
ATOM 639 C CA . TRP A 1 84 ? 13.255 -1.409 -10.206 1.00 87.94 84 TRP A CA 1
ATOM 640 C C . TRP A 1 84 ? 14.747 -1.780 -10.190 1.00 87.94 84 TRP A C 1
ATOM 642 O O . TRP A 1 84 ? 15.597 -0.895 -10.199 1.00 87.94 84 TRP A O 1
ATOM 652 N N . LYS A 1 85 ? 15.094 -3.075 -10.194 1.00 88.69 85 LYS A N 1
ATOM 653 C CA . LYS A 1 85 ? 16.495 -3.528 -10.244 1.00 88.69 85 LYS A CA 1
ATOM 654 C C . LYS A 1 85 ? 17.180 -3.160 -11.562 1.00 88.69 85 LYS A C 1
ATOM 656 O O . LYS A 1 85 ? 18.399 -3.024 -11.596 1.00 88.69 85 LYS A O 1
ATOM 661 N N . LEU A 1 86 ? 16.400 -3.037 -12.636 1.00 92.06 86 LEU A N 1
ATOM 662 C CA . LEU A 1 86 ? 16.867 -2.670 -13.975 1.00 92.06 86 LEU A CA 1
ATOM 663 C C . LEU A 1 86 ? 16.500 -1.224 -14.335 1.00 92.06 86 LEU A C 1
ATOM 665 O O . LEU A 1 86 ? 17.249 -0.571 -15.052 1.00 92.06 86 LEU A O 1
ATOM 669 N N . GLU A 1 87 ? 15.379 -0.727 -13.813 1.00 90.69 87 GLU A N 1
ATOM 670 C CA . GLU A 1 87 ? 14.823 0.606 -14.066 1.00 90.69 87 GLU A CA 1
ATOM 671 C C . GLU A 1 87 ? 14.476 1.286 -12.720 1.00 90.69 87 GLU A C 1
ATOM 673 O O . GLU A 1 87 ? 13.304 1.306 -12.324 1.00 90.69 87 GLU A O 1
ATOM 678 N N . PRO A 1 88 ? 15.465 1.801 -11.960 1.00 90.94 88 PRO A N 1
ATOM 679 C CA . PRO A 1 88 ? 15.256 2.320 -10.603 1.00 90.94 88 PRO A CA 1
ATOM 680 C C . PRO A 1 88 ? 14.190 3.413 -10.491 1.00 90.94 88 PRO A C 1
ATOM 682 O O . PRO A 1 88 ? 13.519 3.516 -9.471 1.00 90.94 88 PRO A O 1
ATOM 685 N N . GLU A 1 89 ? 13.978 4.204 -11.539 1.00 91.12 89 GLU A N 1
ATOM 686 C CA . GLU A 1 89 ? 12.951 5.242 -11.617 1.00 91.12 89 GLU A CA 1
ATOM 687 C C . GLU A 1 89 ? 11.515 4.708 -11.490 1.00 91.12 89 GLU A C 1
ATOM 689 O O . GLU A 1 89 ? 10.603 5.463 -11.148 1.00 91.12 89 GLU A O 1
ATOM 694 N N . ARG A 1 90 ? 11.294 3.403 -11.713 1.00 86.44 90 ARG A N 1
ATOM 695 C CA . ARG A 1 90 ? 9.974 2.764 -11.598 1.00 86.44 90 ARG A CA 1
ATOM 696 C C . ARG A 1 90 ? 9.381 2.865 -10.196 1.00 86.44 90 ARG A C 1
ATOM 698 O O . ARG A 1 90 ? 8.161 2.848 -10.081 1.00 86.44 90 ARG A O 1
ATOM 705 N N . VAL A 1 91 ? 10.209 3.023 -9.160 1.00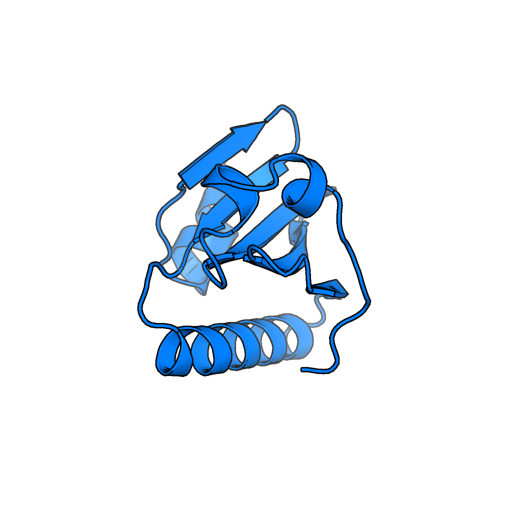 86.94 91 VAL A N 1
ATOM 706 C CA . VAL A 1 91 ? 9.747 3.180 -7.768 1.00 86.94 91 VAL A CA 1
ATOM 707 C C . VAL A 1 91 ? 8.936 4.459 -7.542 1.00 86.94 91 VAL A C 1
ATOM 709 O O . VAL A 1 91 ? 8.182 4.537 -6.582 1.00 86.94 91 VAL A O 1
ATOM 712 N N . ALA A 1 92 ? 9.082 5.464 -8.411 1.00 89.31 92 ALA A N 1
ATOM 713 C CA . ALA A 1 92 ? 8.368 6.735 -8.298 1.00 89.31 92 ALA A CA 1
ATOM 714 C C . ALA A 1 92 ? 6.992 6.723 -8.985 1.00 89.31 92 ALA A C 1
ATOM 716 O O . ALA A 1 92 ? 6.260 7.710 -8.915 1.00 89.31 92 ALA A O 1
ATOM 717 N N . TYR A 1 93 ? 6.644 5.641 -9.687 1.00 90.88 93 TYR A N 1
ATOM 718 C CA . TYR A 1 93 ? 5.349 5.533 -10.345 1.00 90.88 93 TYR A CA 1
ATOM 719 C C . TYR A 1 93 ? 4.229 5.449 -9.307 1.00 90.88 93 TYR A C 1
ATOM 721 O O . TYR A 1 93 ? 4.388 4.780 -8.291 1.00 90.88 93 TYR A O 1
ATOM 729 N N . ALA A 1 94 ? 3.100 6.108 -9.558 1.00 93.31 94 ALA A N 1
ATOM 730 C CA . ALA A 1 94 ? 1.925 6.042 -8.699 1.00 93.31 94 ALA A CA 1
ATOM 731 C C . ALA A 1 94 ? 0.669 6.366 -9.513 1.00 93.31 94 ALA A C 1
ATOM 733 O O . ALA A 1 94 ? 0.524 7.476 -10.026 1.00 93.31 94 ALA A O 1
ATOM 734 N N . GLU A 1 95 ? -0.250 5.411 -9.607 1.00 93.50 95 GLU A N 1
ATOM 735 C CA . GLU A 1 95 ? -1.568 5.609 -10.210 1.00 93.50 95 GLU A CA 1
ATOM 736 C C . GLU A 1 95 ? -2.667 5.108 -9.284 1.00 93.50 95 GLU A C 1
ATOM 738 O O . GLU A 1 95 ? -2.467 4.181 -8.506 1.00 93.50 95 GLU A O 1
ATOM 743 N N . ARG A 1 96 ? -3.852 5.719 -9.359 1.00 93.38 96 ARG A N 1
ATOM 744 C CA . ARG A 1 96 ? -5.007 5.229 -8.605 1.00 93.38 96 ARG A CA 1
ATOM 745 C C . ARG A 1 96 ? -5.339 3.806 -9.049 1.00 93.38 96 ARG A C 1
ATOM 747 O O . ARG A 1 96 ? -5.406 3.527 -10.243 1.00 93.38 96 ARG A O 1
ATOM 754 N N . MET 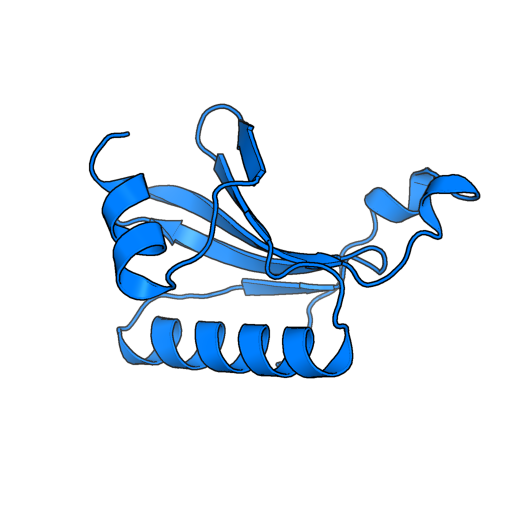A 1 97 ? -5.583 2.939 -8.075 1.00 91.50 97 MET A N 1
ATOM 755 C CA . MET A 1 97 ? -5.932 1.545 -8.299 1.00 91.50 97 MET A CA 1
ATOM 756 C C . MET A 1 97 ? -7.384 1.287 -7.881 1.00 91.50 97 MET A C 1
ATOM 758 O O . MET A 1 97 ? -7.774 1.614 -6.762 1.00 91.50 97 MET A O 1
ATOM 762 N N . ASP A 1 98 ? -8.173 0.663 -8.756 1.00 85.50 98 ASP A N 1
ATOM 763 C CA . ASP A 1 98 ? -9.571 0.322 -8.469 1.00 85.50 98 ASP A CA 1
ATOM 764 C C . ASP A 1 98 ? -9.677 -1.122 -7.954 1.00 85.50 98 ASP A C 1
ATOM 766 O O . ASP A 1 98 ? -9.677 -2.087 -8.732 1.00 85.50 98 ASP A O 1
ATOM 770 N N . ILE A 1 99 ? -9.733 -1.273 -6.622 1.00 80.44 99 ILE A N 1
ATOM 771 C CA . ILE A 1 99 ? -9.836 -2.576 -5.946 1.00 80.44 99 ILE A CA 1
ATOM 772 C C . ILE A 1 99 ? -10.894 -2.663 -4.844 1.00 80.44 99 ILE A C 1
ATOM 774 O O . ILE A 1 99 ? -11.235 -1.635 -4.210 1.00 80.44 99 ILE A O 1
#

pLDDT: mean 81.43, std 13.67, range [43.09, 95.19]

Sequence (99 aa):
MKRANGFCEGFLELPICARMDTMTFFSFGSHYDFAIAELRAAKSKLEGVGIEVNAIDHKVTKSLYLSDPNGNGVELHIDASDCWKLEPERVAYAERMDI

Secondary structure (DSSP, 8-state):
-HHHHHHHHHHH-PPEEEEETTEEEEE--S-HHHHHHHHHHHHHHHHHTT---EEEE-SSEEEEEEE-TTS-EEEEEEE---GGGT-GGGGG--EE---

Foldseek 3Di:
DVVQCCVCCVPLVFDWDDDDDLETETEPEDPVVVRVVSVVVVCCSCVVVVWDWFWKCLQQKTWIWTADPVRGIYIYIYGRDPCCVVVVCSNVDIDGDDD